Protein AF-A0A6B2G717-F1 (afdb_monomer_lite)

Radius of gyration: 11.31 Å; chains: 1; bounding box: 27×18×28 Å

Structure (mmCIF, N/CA/C/O backbone):
data_AF-A0A6B2G717-F1
#
_entry.id   AF-A0A6B2G717-F1
#
loop_
_atom_site.group_PDB
_atom_site.id
_atom_site.type_symbol
_atom_site.label_atom_id
_atom_site.label_alt_id
_atom_site.label_comp_id
_atom_site.label_asym_id
_atom_site.label_entity_id
_atom_site.label_seq_id
_atom_site.pdbx_PDB_ins_code
_atom_site.Cartn_x
_atom_site.Cartn_y
_atom_site.Cartn_z
_atom_site.occupancy
_atom_site.B_iso_or_equiv
_atom_site.auth_seq_id
_atom_site.auth_comp_id
_atom_site.auth_asym_id
_atom_site.auth_atom_id
_atom_site.pdbx_PDB_model_num
ATOM 1 N N . ALA A 1 1 ? 17.862 8.427 -6.694 1.00 65.75 1 ALA A N 1
ATOM 2 C CA . ALA A 1 1 ? 16.662 7.595 -6.942 1.00 65.75 1 ALA A CA 1
ATOM 3 C C . ALA A 1 1 ? 16.749 6.338 -6.080 1.00 65.75 1 ALA A C 1
ATOM 5 O O . AL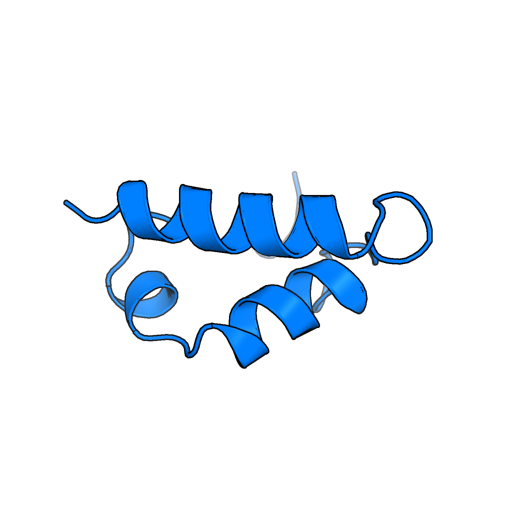A A 1 1 ? 17.864 5.908 -5.816 1.00 65.75 1 ALA A O 1
ATOM 6 N N . LEU A 1 2 ? 15.627 5.780 -5.610 1.00 78.81 2 LEU A N 1
ATOM 7 C CA . LEU A 1 2 ? 15.645 4.552 -4.802 1.00 78.81 2 LEU A CA 1
ATOM 8 C C . LEU A 1 2 ? 16.055 3.345 -5.660 1.00 78.81 2 LEU A C 1
ATOM 10 O O . LEU A 1 2 ? 15.550 3.178 -6.774 1.00 78.81 2 LEU A O 1
ATOM 14 N N . THR A 1 3 ? 16.941 2.511 -5.118 1.00 85.38 3 THR A N 1
ATOM 15 C CA . THR A 1 3 ? 17.402 1.262 -5.734 1.00 85.38 3 THR A CA 1
ATOM 16 C C . THR A 1 3 ? 17.076 0.113 -4.776 1.00 85.38 3 THR A C 1
ATOM 18 O O . THR A 1 3 ? 17.653 0.073 -3.690 1.00 85.38 3 THR A O 1
ATOM 21 N N . PRO A 1 4 ? 16.165 -0.817 -5.122 1.00 87.75 4 PRO A N 1
ATOM 22 C CA . PRO A 1 4 ? 15.345 -0.879 -6.337 1.00 87.75 4 PRO A CA 1
ATOM 23 C C . PRO A 1 4 ? 14.273 0.221 -6.422 1.00 87.75 4 PRO A C 1
ATOM 25 O O . PRO A 1 4 ? 13.868 0.802 -5.413 1.00 87.75 4 PRO A O 1
ATOM 28 N N . LYS A 1 5 ? 13.778 0.470 -7.643 1.00 91.06 5 LYS A N 1
ATOM 29 C CA . LYS A 1 5 ? 12.654 1.386 -7.877 1.00 91.06 5 LYS A CA 1
ATOM 30 C C . LYS A 1 5 ? 11.387 0.880 -7.165 1.00 91.06 5 LYS A C 1
ATOM 32 O O . LYS A 1 5 ? 11.189 -0.337 -7.087 1.00 91.06 5 LYS A O 1
ATOM 37 N N . PRO A 1 6 ? 10.505 1.784 -6.698 1.00 92.38 6 PRO A N 1
ATOM 38 C CA . PRO A 1 6 ? 9.202 1.403 -6.166 1.00 92.38 6 PRO A CA 1
ATOM 39 C C . PRO A 1 6 ? 8.401 0.550 -7.155 1.00 92.38 6 PRO A C 1
ATOM 41 O O . PRO A 1 6 ? 8.502 0.716 -8.372 1.00 92.38 6 PRO A O 1
ATOM 44 N N . ALA A 1 7 ? 7.598 -0.369 -6.623 1.00 93.19 7 ALA A N 1
ATOM 45 C CA . ALA A 1 7 ? 6.749 -1.221 -7.444 1.00 93.19 7 ALA A CA 1
ATOM 46 C C . ALA A 1 7 ? 5.624 -0.410 -8.107 1.00 93.19 7 ALA A C 1
ATOM 48 O O . ALA A 1 7 ? 5.072 0.510 -7.508 1.00 93.19 7 ALA A O 1
ATOM 49 N N . ASN A 1 8 ? 5.235 -0.799 -9.323 1.00 94.81 8 ASN A N 1
ATOM 50 C CA . ASN A 1 8 ? 4.048 -0.247 -9.969 1.00 94.81 8 ASN A CA 1
ATOM 51 C C . ASN A 1 8 ? 2.780 -0.832 -9.322 1.00 94.81 8 ASN A C 1
ATOM 53 O O . ASN A 1 8 ? 2.510 -2.028 -9.462 1.00 94.81 8 ASN A O 1
ATOM 57 N N . LEU A 1 9 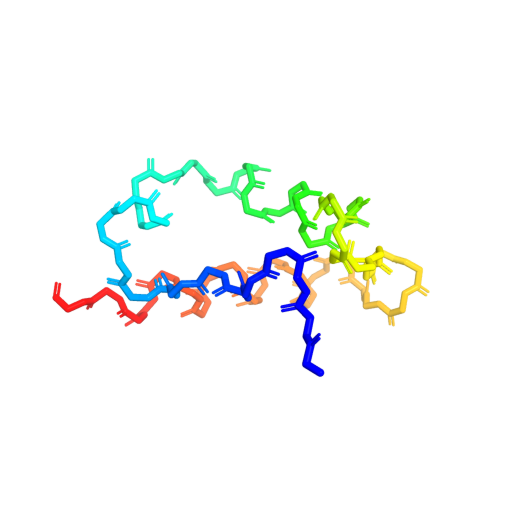? 1.989 0.015 -8.661 1.00 95.06 9 LEU A N 1
ATOM 58 C CA . LEU A 1 9 ? 0.765 -0.382 -7.957 1.00 95.06 9 LEU A CA 1
ATOM 59 C C . LEU A 1 9 ? -0.349 -0.882 -8.891 1.00 95.06 9 LEU A C 1
ATOM 61 O O . LEU A 1 9 ? -1.178 -1.680 -8.472 1.00 95.06 9 LEU A O 1
ATOM 65 N N . THR A 1 10 ? -0.332 -0.493 -10.169 1.00 95.56 10 THR A N 1
ATOM 66 C CA . THR A 1 10 ? -1.290 -0.979 -11.185 1.00 95.56 10 THR A CA 1
ATOM 67 C C . THR A 1 10 ? -0.901 -2.338 -11.778 1.00 95.56 10 THR A C 1
ATOM 69 O O . THR A 1 10 ? -1.663 -2.930 -12.535 1.00 95.56 10 THR A O 1
ATOM 72 N N . SER A 1 11 ? 0.296 -2.854 -11.465 1.00 95.75 11 SER A N 1
ATOM 73 C CA . SER A 1 11 ? 0.780 -4.108 -12.051 1.00 95.75 11 SER A CA 1
ATOM 74 C C . SER A 1 11 ? 0.036 -5.331 -11.508 1.00 95.75 11 SER A C 1
ATOM 76 O O . SER A 1 11 ? -0.265 -5.402 -10.315 1.00 95.75 11 SER A O 1
ATOM 78 N N . ALA A 1 12 ? -0.154 -6.351 -12.354 1.00 94.81 12 ALA A N 1
ATOM 79 C CA . ALA A 1 12 ? -0.774 -7.621 -11.962 1.00 94.81 12 ALA A CA 1
ATOM 80 C C . ALA A 1 12 ? -0.076 -8.270 -10.753 1.00 94.81 12 ALA A C 1
ATOM 82 O O . ALA A 1 12 ? -0.734 -8.803 -9.869 1.00 94.81 12 ALA A O 1
ATOM 83 N N . ARG A 1 13 ? 1.255 -8.147 -10.656 1.00 94.62 13 ARG A N 1
ATOM 84 C CA . ARG A 1 13 ? 2.036 -8.643 -9.513 1.00 94.62 13 ARG A CA 1
ATOM 85 C C . ARG A 1 13 ? 1.668 -7.965 -8.192 1.00 94.62 13 ARG A C 1
ATOM 87 O O . ARG A 1 13 ? 1.726 -8.611 -7.151 1.00 94.62 13 ARG A O 1
ATOM 94 N N . VAL A 1 14 ? 1.385 -6.661 -8.196 1.00 94.88 14 VAL A N 1
ATOM 95 C CA . VAL A 1 14 ? 0.961 -5.958 -6.973 1.00 94.88 14 VAL A CA 1
ATOM 96 C C . VAL A 1 14 ? -0.501 -6.254 -6.678 1.00 94.88 14 VAL A C 1
ATOM 98 O O . VAL A 1 14 ? -0.832 -6.580 -5.544 1.00 94.88 14 VAL A O 1
ATOM 101 N N . GLN A 1 15 ? -1.348 -6.241 -7.704 1.00 95.88 15 GLN A N 1
ATOM 102 C CA . GLN A 1 15 ? -2.776 -6.512 -7.560 1.00 95.88 15 GLN A CA 1
ATOM 103 C C . GLN A 1 15 ? -3.082 -7.959 -7.134 1.00 95.88 15 GLN A C 1
ATOM 105 O O . GLN A 1 15 ? -4.083 -8.183 -6.465 1.00 95.88 15 GLN A O 1
ATOM 110 N N . ALA A 1 16 ? -2.211 -8.925 -7.438 1.00 95.94 16 ALA A N 1
ATOM 111 C CA . ALA A 1 16 ? -2.342 -10.317 -6.998 1.00 95.94 16 ALA A CA 1
ATOM 112 C C . ALA A 1 16 ? -1.944 -10.566 -5.529 1.00 95.94 16 ALA A C 1
ATOM 114 O O . ALA A 1 16 ? -2.159 -11.663 -5.021 1.00 95.94 16 ALA A O 1
ATOM 115 N N . GLN A 1 17 ? -1.339 -9.589 -4.845 1.00 96.06 17 GLN A N 1
ATOM 116 C CA . GLN A 1 17 ? -1.022 -9.722 -3.418 1.00 96.06 17 GLN A CA 1
ATOM 117 C C . GLN A 1 17 ? -2.304 -9.725 -2.598 1.00 96.06 17 GLN A C 1
ATOM 119 O O . GLN A 1 17 ? -3.294 -9.127 -3.010 1.00 96.06 17 GLN A O 1
ATOM 124 N N . GLN A 1 18 ? -2.271 -10.339 -1.419 1.00 97.19 18 GLN A N 1
ATOM 125 C CA . GLN A 1 18 ? -3.396 -10.293 -0.486 1.00 97.19 18 GLN A CA 1
ATOM 126 C C . GLN A 1 18 ? -3.476 -8.930 0.213 1.00 97.19 18 GLN A C 1
ATOM 128 O O . GLN A 1 18 ? -2.456 -8.263 0.397 1.00 97.19 18 GLN A O 1
ATOM 133 N N . ASP A 1 19 ? -4.670 -8.526 0.652 1.00 97.19 19 ASP A N 1
ATOM 134 C CA . ASP A 1 19 ? -4.869 -7.242 1.350 1.00 97.19 19 ASP A CA 1
ATOM 135 C C . ASP A 1 19 ? -4.001 -7.135 2.607 1.00 97.19 19 ASP A C 1
ATOM 137 O O . ASP A 1 19 ? -3.327 -6.127 2.823 1.00 97.19 19 ASP A O 1
ATOM 141 N N . GLY A 1 20 ? -3.914 -8.227 3.375 1.00 97.00 20 GLY A N 1
ATOM 142 C CA . GLY A 1 20 ? -3.037 -8.312 4.542 1.00 97.00 20 GLY A CA 1
ATOM 143 C C . GLY A 1 20 ? -1.551 -8.155 4.200 1.00 97.00 20 GLY A C 1
ATOM 144 O O . GLY A 1 20 ? -0.798 -7.588 4.988 1.00 97.00 20 GLY A O 1
ATOM 145 N N . GLU A 1 21 ? -1.112 -8.583 3.012 1.00 97.12 21 GLU A N 1
ATOM 146 C CA . GLU A 1 21 ? 0.276 -8.402 2.572 1.00 97.12 21 GLU A CA 1
ATOM 147 C C . GLU A 1 21 ? 0.568 -6.933 2.229 1.00 97.12 21 GLU A C 1
ATOM 149 O O . GLU A 1 21 ? 1.625 -6.411 2.598 1.00 97.12 21 GLU A O 1
ATOM 154 N N . LEU A 1 22 ? -0.365 -6.247 1.558 1.00 96.56 22 LEU A N 1
ATOM 155 C CA . LEU A 1 22 ? -0.244 -4.813 1.280 1.00 96.56 22 LEU A CA 1
ATOM 156 C C . LEU A 1 22 ? -0.235 -4.006 2.580 1.00 96.56 22 LEU A C 1
ATOM 158 O O . LEU A 1 22 ? 0.667 -3.191 2.789 1.00 96.56 22 LEU A O 1
ATOM 162 N N . PHE A 1 23 ? -1.171 -4.293 3.486 1.00 97.88 23 PHE A N 1
ATOM 163 C CA . PHE A 1 23 ? -1.234 -3.658 4.799 1.00 97.88 23 PHE A CA 1
ATOM 164 C C . PHE A 1 23 ? 0.058 -3.877 5.598 1.00 97.88 23 PHE A C 1
ATOM 166 O O . PHE A 1 23 ? 0.621 -2.934 6.164 1.00 97.88 23 PHE A O 1
ATOM 173 N N . TRP A 1 24 ? 0.585 -5.105 5.603 1.00 97.81 24 TRP A N 1
ATOM 174 C CA . TRP A 1 24 ? 1.832 -5.430 6.292 1.00 97.81 24 TRP A CA 1
ATOM 175 C C . TRP A 1 24 ? 3.022 -4.653 5.720 1.00 97.81 24 TRP A C 1
ATOM 177 O O . TRP A 1 24 ? 3.830 -4.140 6.493 1.00 97.81 24 TRP A O 1
ATOM 187 N N . LYS A 1 25 ? 3.114 -4.504 4.390 1.00 96.69 25 LYS A N 1
ATOM 188 C CA . LYS A 1 25 ? 4.181 -3.730 3.726 1.00 96.69 25 LYS A CA 1
ATOM 189 C C . LYS A 1 25 ? 4.097 -2.239 4.026 1.00 96.69 25 LYS A C 1
ATOM 191 O O . LYS A 1 25 ? 5.131 -1.618 4.245 1.00 96.69 25 LYS A O 1
ATOM 196 N N . ILE A 1 26 ? 2.895 -1.665 4.065 1.00 96.44 26 ILE A N 1
ATOM 197 C CA . ILE A 1 26 ? 2.701 -0.264 4.473 1.00 96.44 26 ILE A CA 1
ATOM 198 C C . ILE A 1 26 ? 3.140 -0.097 5.933 1.00 96.44 26 ILE A C 1
ATOM 200 O O . ILE A 1 26 ? 3.916 0.795 6.266 1.00 96.44 26 ILE A O 1
ATOM 204 N N . THR A 1 27 ? 2.718 -1.014 6.799 1.00 97.69 27 THR A N 1
ATOM 205 C CA . THR A 1 27 ? 3.001 -0.985 8.236 1.00 97.69 27 THR A CA 1
ATOM 206 C C . THR A 1 27 ? 4.484 -1.113 8.560 1.00 97.69 27 THR A C 1
ATOM 208 O O . THR A 1 27 ? 5.033 -0.279 9.278 1.00 97.69 27 THR A O 1
ATOM 211 N N . ASN A 1 28 ? 5.126 -2.151 8.030 1.00 97.19 28 ASN A N 1
ATOM 212 C CA . ASN A 1 28 ? 6.466 -2.577 8.425 1.00 97.19 28 ASN A CA 1
ATOM 213 C C . ASN A 1 28 ? 7.561 -2.140 7.453 1.00 97.19 28 ASN A C 1
ATOM 215 O O 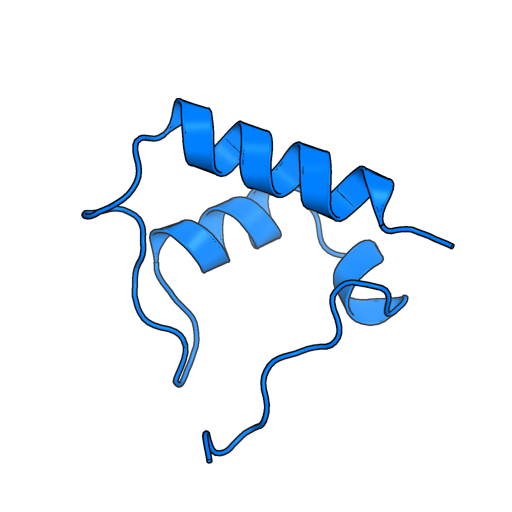. ASN A 1 28 ? 8.739 -2.324 7.761 1.00 97.19 28 ASN A O 1
ATOM 219 N N . GLY A 1 29 ? 7.191 -1.576 6.302 1.00 94.38 29 GLY A N 1
ATOM 220 C CA . GLY A 1 29 ? 8.116 -1.341 5.203 1.00 94.38 29 GLY A CA 1
ATOM 221 C C . GLY A 1 29 ? 8.560 -2.640 4.520 1.00 94.38 29 GLY A C 1
ATOM 222 O O . GLY A 1 29 ? 8.204 -3.753 4.916 1.00 94.38 29 GLY A O 1
ATOM 223 N N . ARG A 1 30 ? 9.357 -2.501 3.456 1.00 92.94 30 ARG A N 1
ATOM 224 C CA . ARG A 1 30 ? 10.015 -3.622 2.764 1.00 92.94 30 ARG A CA 1
ATOM 225 C C . ARG A 1 30 ? 11.205 -3.126 1.948 1.00 92.94 30 ARG A C 1
ATOM 227 O O . ARG A 1 30 ? 11.037 -2.361 0.999 1.00 92.94 30 ARG A O 1
ATOM 234 N N . GLY A 1 31 ? 12.401 -3.626 2.254 1.00 89.31 31 GLY A N 1
ATOM 235 C CA . GLY A 1 31 ? 13.630 -3.187 1.589 1.00 89.31 31 GLY A CA 1
ATOM 236 C C . GLY A 1 31 ? 13.849 -1.680 1.797 1.00 89.31 31 GLY A C 1
ATOM 237 O O . GLY A 1 31 ? 13.857 -1.250 2.945 1.00 89.31 31 GLY A O 1
ATOM 238 N N . PRO A 1 32 ? 13.982 -0.865 0.732 1.00 91.81 32 PRO A N 1
ATOM 239 C CA . PRO A 1 32 ? 14.158 0.584 0.858 1.00 91.81 32 PRO A CA 1
ATOM 240 C C . PRO A 1 32 ? 12.868 1.342 1.224 1.00 91.81 32 PRO A C 1
ATOM 242 O O . PRO A 1 32 ? 12.912 2.549 1.446 1.00 91.81 32 PRO A O 1
ATOM 245 N N . MET A 1 33 ? 11.707 0.675 1.250 1.00 93.19 33 MET A N 1
ATOM 246 C CA . MET A 1 33 ? 10.455 1.294 1.683 1.00 93.19 33 MET A CA 1
ATOM 247 C C . MET A 1 33 ? 10.435 1.406 3.210 1.00 93.19 33 MET A C 1
ATOM 249 O O . MET A 1 33 ? 10.479 0.385 3.899 1.00 93.19 33 MET A O 1
ATOM 253 N N . ILE A 1 34 ? 10.335 2.638 3.716 1.00 92.56 34 ILE A N 1
ATOM 254 C CA . ILE A 1 34 ? 10.236 2.940 5.150 1.00 92.56 34 ILE A CA 1
ATOM 255 C C . ILE A 1 34 ? 8.955 2.370 5.776 1.00 92.56 34 ILE A C 1
ATOM 257 O O . ILE A 1 34 ? 8.000 2.020 5.080 1.00 92.56 34 ILE A O 1
ATOM 261 N N . LYS A 1 35 ? 8.935 2.306 7.110 1.00 95.94 35 LYS A N 1
ATOM 262 C CA . LYS A 1 35 ? 7.763 1.890 7.887 1.00 95.94 35 LYS A CA 1
ATOM 263 C C . LYS A 1 35 ? 6.795 3.062 8.026 1.00 95.94 35 LYS A C 1
ATOM 265 O O . LYS A 1 35 ? 7.182 4.090 8.575 1.00 95.94 35 LYS A O 1
ATOM 270 N N . TRP A 1 36 ? 5.545 2.898 7.600 1.00 96.25 36 TRP A N 1
ATOM 271 C CA . TRP A 1 36 ? 4.526 3.944 7.748 1.00 96.25 36 TRP A CA 1
ATOM 272 C C . TRP A 1 36 ? 3.654 3.773 8.987 1.00 96.25 36 TRP A C 1
ATOM 274 O O . TRP A 1 36 ? 2.954 4.707 9.357 1.00 96.25 36 TRP A O 1
ATOM 284 N N . GLY A 1 37 ? 3.714 2.621 9.662 1.00 96.00 37 GLY A N 1
ATOM 285 C CA . GLY A 1 37 ? 2.903 2.361 10.855 1.00 96.00 37 GLY A CA 1
ATOM 286 C C . GLY A 1 37 ? 3.034 3.386 11.993 1.00 96.00 37 GLY A C 1
ATOM 287 O O . GLY A 1 37 ? 2.017 3.699 12.598 1.00 96.00 37 GLY A O 1
ATOM 288 N N . PRO A 1 38 ? 4.223 3.952 12.281 1.00 96.06 38 PRO A N 1
ATOM 289 C CA . PRO A 1 38 ? 4.359 5.003 13.296 1.00 96.06 38 PRO A CA 1
ATOM 290 C C . PRO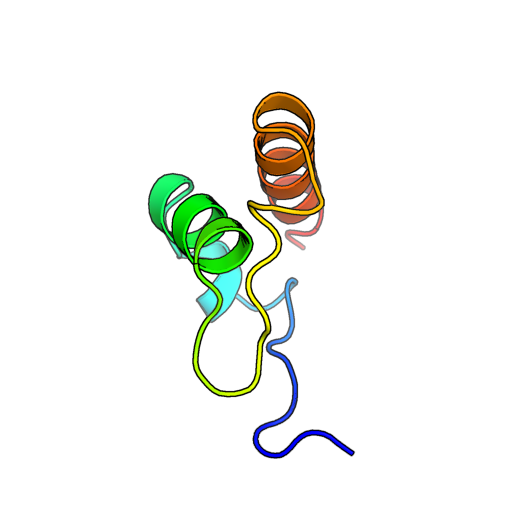 A 1 38 ? 3.815 6.376 12.869 1.00 96.06 38 PRO A C 1
ATOM 292 O O . PRO A 1 38 ? 3.678 7.259 13.707 1.00 96.06 38 PRO A O 1
ATOM 295 N N . ILE A 1 39 ? 3.572 6.576 11.570 1.00 96.62 39 ILE A N 1
ATOM 296 C CA . ILE A 1 39 ? 3.242 7.879 10.971 1.00 96.62 39 ILE A CA 1
ATOM 297 C C . ILE A 1 39 ? 1.753 7.942 10.607 1.00 96.62 39 ILE A C 1
ATOM 299 O O . ILE A 1 39 ? 1.118 8.981 10.758 1.00 96.62 39 ILE A O 1
ATOM 303 N N . ILE A 1 40 ? 1.196 6.829 10.123 1.00 96.06 40 ILE A N 1
ATOM 304 C CA . IL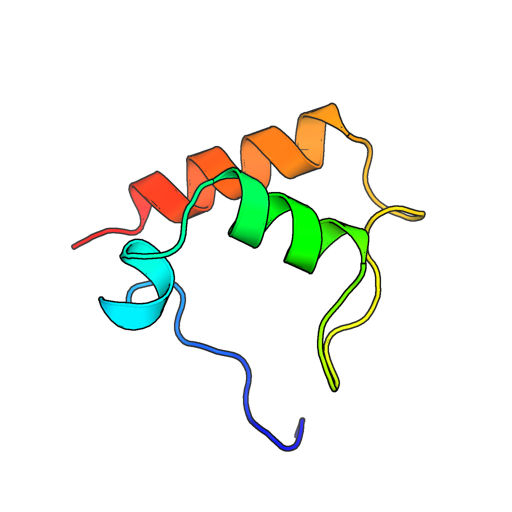E A 1 40 ? -0.167 6.723 9.600 1.00 96.06 40 ILE A CA 1
ATOM 305 C C . ILE A 1 40 ? -0.988 5.818 10.520 1.00 96.06 40 ILE A C 1
ATOM 307 O O . ILE A 1 40 ? -0.558 4.714 10.863 1.00 96.06 40 ILE A O 1
ATOM 311 N N . LYS A 1 41 ? -2.193 6.268 10.884 1.00 97.38 41 LYS A N 1
ATOM 312 C CA . LYS A 1 41 ? -3.130 5.491 11.703 1.00 97.38 41 LYS A CA 1
ATOM 313 C C . LYS A 1 41 ? -3.532 4.195 11.003 1.00 97.38 41 LYS A C 1
ATOM 315 O O . LYS A 1 41 ? -3.474 4.062 9.784 1.00 97.38 41 LYS A O 1
ATOM 320 N N . GLU A 1 42 ? -3.960 3.211 11.782 1.00 96.75 42 GLU A N 1
ATOM 321 C CA . GLU A 1 42 ? -4.374 1.918 11.238 1.00 96.75 42 GLU A CA 1
ATOM 322 C C . GLU A 1 42 ? -5.542 2.001 10.254 1.00 96.75 42 GLU A C 1
ATOM 324 O O . GLU A 1 42 ? -5.450 1.396 9.188 1.00 96.75 42 GLU A O 1
ATOM 329 N N . SER A 1 43 ? -6.572 2.790 10.569 1.00 97.62 43 SER A N 1
ATOM 330 C CA . SER A 1 43 ? -7.709 3.051 9.677 1.00 97.62 43 SER A CA 1
ATOM 331 C C . SER A 1 43 ? -7.248 3.541 8.308 1.00 97.62 43 SER A C 1
ATOM 333 O O . SER A 1 43 ? -7.567 2.946 7.286 1.00 97.62 43 SER A O 1
ATOM 335 N N . ASP A 1 44 ? -6.386 4.554 8.301 1.00 98.00 44 ASP A N 1
ATOM 336 C CA . ASP A 1 44 ? -5.968 5.236 7.079 1.00 98.00 44 ASP A CA 1
ATOM 337 C C . ASP A 1 44 ? -5.061 4.327 6.228 1.00 98.00 44 ASP A C 1
ATOM 339 O O . ASP A 1 44 ? -5.016 4.431 5.002 1.00 98.00 44 ASP A O 1
ATOM 343 N N . ARG A 1 45 ? -4.347 3.382 6.861 1.00 97.31 45 ARG A N 1
ATOM 344 C CA . ARG A 1 45 ? -3.600 2.333 6.147 1.00 97.31 45 ARG A CA 1
ATOM 345 C C . ARG A 1 45 ? -4.531 1.329 5.470 1.00 97.31 45 ARG A C 1
ATOM 347 O O . ARG A 1 45 ? -4.203 0.878 4.375 1.00 97.31 45 ARG A O 1
ATOM 354 N N . TRP A 1 46 ? -5.662 0.982 6.082 1.00 98.00 46 TRP A N 1
ATOM 355 C CA . TRP A 1 46 ? -6.684 0.164 5.425 1.00 98.00 46 TRP A CA 1
ATOM 356 C C . TRP A 1 46 ? -7.352 0.916 4.272 1.00 98.00 46 TRP A C 1
ATOM 358 O O . TRP A 1 46 ? -7.502 0.346 3.193 1.00 98.00 46 TRP A O 1
ATOM 368 N N . ASP A 1 47 ? -7.637 2.208 4.437 1.00 98.00 47 ASP A N 1
ATOM 369 C CA . ASP A 1 47 ? -8.154 3.051 3.352 1.00 98.00 47 ASP A CA 1
ATOM 370 C C . ASP A 1 47 ? -7.165 3.160 2.183 1.00 98.00 47 ASP A C 1
ATOM 372 O O . ASP A 1 47 ? -7.560 3.081 1.020 1.00 98.00 47 ASP A O 1
ATOM 376 N N . LEU A 1 48 ? -5.862 3.241 2.471 1.00 96.69 48 LEU A N 1
ATOM 377 C CA . LEU A 1 48 ? -4.802 3.146 1.463 1.00 96.69 48 LEU A CA 1
ATOM 378 C C . LEU A 1 48 ? -4.835 1.813 0.710 1.00 96.69 48 LEU A C 1
ATOM 380 O O . LEU A 1 48 ? -4.705 1.806 -0.513 1.00 96.69 48 LEU A O 1
ATOM 384 N N . VAL A 1 49 ? -5.003 0.687 1.410 1.00 97.06 49 VAL A N 1
ATOM 385 C CA . VAL A 1 49 ? -5.130 -0.630 0.764 1.00 97.06 49 VAL A CA 1
ATOM 386 C C . VAL A 1 49 ? -6.359 -0.656 -0.142 1.00 97.06 49 VAL A C 1
ATOM 388 O O . VAL A 1 49 ? -6.234 -1.028 -1.308 1.00 97.06 49 VAL A O 1
ATOM 391 N N . ASN A 1 50 ? -7.507 -0.180 0.345 1.00 97.19 50 ASN A N 1
ATOM 392 C CA . ASN A 1 50 ? -8.740 -0.077 -0.437 1.00 97.19 50 ASN A CA 1
ATOM 393 C C . ASN A 1 50 ? -8.540 0.786 -1.688 1.00 97.19 50 ASN A C 1
ATOM 395 O O . ASN A 1 50 ? -8.910 0.377 -2.786 1.00 97.19 50 ASN A O 1
ATOM 399 N N . TYR A 1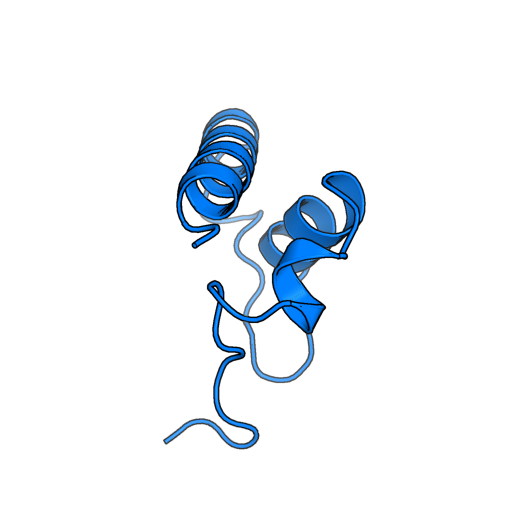 51 ? -7.878 1.937 -1.558 1.00 97.00 51 TYR A N 1
ATOM 400 C CA . TYR A 1 51 ? -7.542 2.790 -2.694 1.00 97.00 51 TYR A CA 1
ATOM 401 C C . TYR A 1 51 ? -6.612 2.087 -3.690 1.00 97.00 51 TYR A C 1
ATOM 403 O O . TYR A 1 51 ? -6.840 2.141 -4.891 1.00 97.00 51 TYR A O 1
ATOM 411 N N . ILE A 1 52 ? -5.598 1.346 -3.233 1.00 95.75 52 ILE A N 1
ATOM 412 C CA . ILE A 1 52 ? -4.723 0.572 -4.131 1.00 95.75 52 ILE A CA 1
ATOM 413 C C . ILE A 1 52 ? -5.528 -0.454 -4.948 1.00 95.75 52 ILE A C 1
ATOM 415 O O . ILE A 1 52 ? -5.180 -0.711 -6.104 1.00 95.75 52 ILE A O 1
ATOM 419 N N . ARG A 1 53 ? -6.617 -1.010 -4.399 1.00 94.75 53 ARG A N 1
ATOM 420 C CA . ARG A 1 53 ? -7.509 -1.927 -5.131 1.00 94.75 53 ARG A CA 1
ATOM 421 C C . ARG A 1 53 ? -8.308 -1.256 -6.233 1.00 94.75 53 ARG A C 1
ATOM 423 O O . ARG A 1 53 ? -8.560 -1.898 -7.251 1.00 94.75 53 ARG A O 1
ATOM 430 N N . THR A 1 54 ? -8.646 0.022 -6.089 1.00 96.06 54 THR A N 1
ATOM 431 C CA . THR A 1 54 ? -9.359 0.758 -7.144 1.00 96.06 54 THR A CA 1
ATOM 432 C C . THR A 1 54 ? -8.463 1.096 -8.338 1.00 96.06 54 THR A C 1
ATOM 434 O O . THR A 1 54 ? -8.967 1.376 -9.419 1.00 96.06 54 THR A O 1
ATOM 437 N N . LEU A 1 55 ? -7.135 1.008 -8.188 1.00 94.75 55 LEU A N 1
ATOM 438 C CA . LEU A 1 55 ? -6.165 1.268 -9.261 1.00 94.75 55 LEU A CA 1
ATOM 439 C C . LEU A 1 55 ? -6.009 0.111 -10.262 1.00 94.75 55 LEU A C 1
ATOM 441 O O . LEU A 1 55 ? -5.191 0.203 -11.185 1.00 94.75 55 LEU A O 1
ATOM 445 N N . LYS A 1 56 ? -6.731 -0.998 -10.072 1.00 83.06 56 LYS A N 1
ATOM 446 C CA . LYS A 1 56 ? -6.718 -2.126 -11.003 1.00 83.06 56 LYS A CA 1
ATOM 447 C C . LYS A 1 56 ? -7.318 -1.677 -12.342 1.00 83.06 56 LYS A C 1
ATOM 449 O O . LYS A 1 56 ? -8.439 -1.182 -12.380 1.00 83.06 56 LYS A O 1
ATOM 454 N N . LYS A 1 57 ? -6.545 -1.834 -13.419 1.00 65.69 57 LYS A N 1
ATOM 455 C CA . LYS A 1 57 ? -7.044 -1.693 -14.792 1.00 65.69 57 LYS A CA 1
ATOM 456 C C . LYS A 1 57 ? -7.760 -2.960 -15.235 1.00 65.69 57 LYS A C 1
ATOM 458 O O . LYS A 1 57 ? -7.309 -4.051 -14.810 1.00 65.69 57 LYS A O 1
#

Secondary structure (DSSP, 8-state):
--SSPPP-TTSHHHHTS-HHHHHHHHHH-BTTBPP-TTTS-HHHHHHHHHHHHHT--

pLDDT: mean 93.84, std 6.49, range [65.69, 98.0]

Sequence (57 aa):
ALTPKPANLTSARVQAQQDGELFWKITNGRGPMIKWGPIIKESDRWDLVNYIRTLKK

Foldseek 3Di:
DDVVDDDDLQDPVNLPDDLVVQLCCQQPNDDPGHHCVVPDPSVVSSVVSVVSNVSHD